Protein AF-A0A528N1R5-F1 (afdb_monomer_lite)

Secondary structure (DSSP, 8-state):
----------SSSSEE------HHHHTSTT------HHHHHHTT------SSPPBPTTSPBP------SS-SSEE-STT-

Radius of gyration: 16.54 Å; chains: 1; bounding box: 36×32×47 Å

Structure (mmCIF, N/CA/C/O backbone):
data_AF-A0A528N1R5-F1
#
_entry.id   AF-A0A528N1R5-F1
#
loop_
_atom_site.group_PDB
_atom_site.id
_atom_site.type_symbol
_atom_site.label_atom_id
_atom_site.label_alt_id
_atom_site.label_comp_id
_atom_site.label_asym_id
_atom_site.label_entity_id
_atom_site.label_seq_id
_atom_site.pdbx_PDB_ins_code
_atom_site.Cartn_x
_atom_site.Cartn_y
_atom_site.Cartn_z
_atom_site.occupancy
_atom_site.B_iso_or_equiv
_atom_site.auth_seq_id
_atom_site.auth_comp_id
_atom_site.auth_asym_id
_atom_site.auth_atom_id
_atom_site.pdbx_PDB_model_num
ATOM 1 N N . GLY A 1 1 ? -12.522 19.492 11.004 1.00 90.75 1 GLY A N 1
ATOM 2 C CA . GLY A 1 1 ? -11.300 19.511 11.835 1.00 90.75 1 GLY A CA 1
ATOM 3 C C . GLY A 1 1 ? -10.225 18.642 11.209 1.00 90.75 1 GLY A C 1
ATOM 4 O O . GLY A 1 1 ? -10.574 17.767 10.421 1.00 90.75 1 GLY A O 1
ATOM 5 N N . MET A 1 2 ? -8.958 18.892 11.551 1.00 96.06 2 MET A N 1
ATOM 6 C CA . MET A 1 2 ? -7.788 18.138 11.075 1.00 96.06 2 MET A CA 1
ATOM 7 C C . MET A 1 2 ? -7.920 16.635 11.363 1.00 96.06 2 MET A C 1
ATOM 9 O O . MET A 1 2 ? -8.450 16.246 12.406 1.00 96.06 2 MET A O 1
ATOM 13 N N . LYS A 1 3 ? -7.458 15.798 10.430 1.00 97.19 3 LYS A N 1
ATOM 14 C CA . LYS A 1 3 ? -7.413 14.335 10.559 1.00 97.19 3 LYS A CA 1
ATOM 15 C C . LYS A 1 3 ? -5.960 13.868 10.592 1.00 97.19 3 LYS A C 1
ATOM 17 O O . LYS A 1 3 ? -5.082 14.566 10.097 1.00 97.19 3 LYS A O 1
ATOM 22 N N . HIS A 1 4 ? -5.737 12.690 11.157 1.00 97.19 4 HIS A N 1
ATOM 23 C CA . HIS A 1 4 ? -4.428 12.047 11.218 1.00 97.19 4 HIS A CA 1
ATOM 24 C C . HIS A 1 4 ? -4.467 10.753 10.406 1.00 97.19 4 HIS A C 1
ATOM 26 O O . HIS A 1 4 ? -5.516 10.113 10.322 1.00 97.19 4 HIS A O 1
ATOM 32 N N . ALA A 1 5 ? -3.330 10.372 9.828 1.00 96.75 5 ALA A N 1
ATOM 33 C CA . ALA A 1 5 ? -3.161 9.119 9.105 1.00 96.75 5 ALA A CA 1
ATOM 34 C C . ALA A 1 5 ? -1.959 8.356 9.668 1.00 96.75 5 ALA A C 1
ATOM 36 O O . ALA A 1 5 ? -0.981 8.961 10.109 1.00 96.75 5 ALA A O 1
ATOM 37 N N . ALA A 1 6 ? -2.039 7.031 9.629 1.00 96.81 6 ALA A N 1
ATOM 38 C CA . ALA A 1 6 ? -0.945 6.131 9.960 1.00 96.81 6 ALA A CA 1
ATOM 39 C C . ALA A 1 6 ? -0.729 5.171 8.787 1.00 96.81 6 ALA A C 1
ATOM 41 O O . ALA A 1 6 ? -1.693 4.717 8.173 1.00 96.81 6 ALA A O 1
ATOM 42 N N . PHE A 1 7 ? 0.533 4.869 8.485 1.00 96.31 7 PHE A N 1
ATOM 43 C CA . PHE A 1 7 ? 0.906 3.980 7.389 1.00 96.31 7 PHE A CA 1
ATOM 44 C C . PHE A 1 7 ? 1.353 2.634 7.945 1.00 96.31 7 PHE A C 1
ATOM 46 O O . PHE A 1 7 ? 2.279 2.570 8.755 1.00 96.31 7 PHE A O 1
ATOM 53 N N . VAL A 1 8 ? 0.710 1.564 7.484 1.00 96.50 8 VAL A N 1
ATOM 54 C CA . VAL A 1 8 ? 1.203 0.198 7.672 1.00 96.50 8 VAL A CA 1
ATOM 55 C C . VAL A 1 8 ? 2.153 -0.093 6.524 1.00 96.50 8 VAL A C 1
ATOM 57 O O . VAL A 1 8 ? 1.779 0.094 5.371 1.00 96.50 8 VAL A O 1
ATOM 60 N N . ARG A 1 9 ? 3.373 -0.519 6.852 1.00 96.81 9 ARG A N 1
ATOM 61 C CA . ARG A 1 9 ? 4.442 -0.722 5.877 1.00 96.81 9 ARG A CA 1
ATOM 62 C C . ARG A 1 9 ? 4.902 -2.168 5.823 1.00 96.81 9 ARG A C 1
ATOM 64 O O . ARG A 1 9 ? 4.834 -2.888 6.822 1.00 96.81 9 ARG A O 1
ATOM 71 N N . SER A 1 10 ? 5.414 -2.568 4.671 1.00 97.19 10 SER A N 1
ATOM 72 C CA . SER A 1 10 ? 5.988 -3.881 4.433 1.00 97.19 10 SER A CA 1
ATOM 73 C C . SER A 1 10 ? 7.190 -4.139 5.347 1.00 97.19 10 SER A C 1
ATOM 75 O O . SER A 1 10 ? 8.158 -3.372 5.320 1.00 97.19 10 SER A O 1
ATOM 77 N N . PRO A 1 11 ? 7.212 -5.254 6.094 1.00 97.50 11 PRO A N 1
ATOM 78 C CA . PRO A 1 11 ? 8.420 -5.725 6.766 1.00 97.50 11 PRO A CA 1
ATOM 79 C C . PRO A 1 11 ? 9.333 -6.534 5.8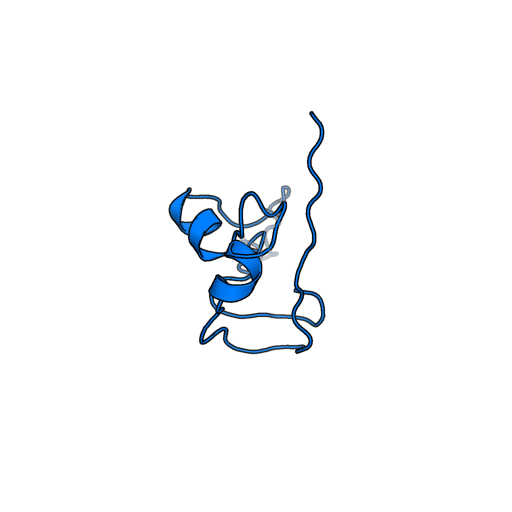28 1.00 97.50 11 PRO A C 1
ATOM 81 O O . PRO A 1 11 ? 10.420 -6.946 6.226 1.00 97.50 11 PRO A O 1
ATOM 84 N N . HIS A 1 12 ? 8.899 -6.805 4.594 1.00 98.00 12 HIS A N 1
ATOM 85 C CA . HIS A 1 12 ? 9.600 -7.661 3.643 1.00 98.00 12 HIS A CA 1
ATOM 86 C C . HIS A 1 12 ? 10.260 -6.841 2.541 1.00 98.00 12 HIS A C 1
ATOM 88 O O . HIS A 1 12 ? 9.650 -5.933 1.986 1.00 98.00 12 HIS A O 1
ATOM 94 N N . ALA A 1 13 ? 11.482 -7.224 2.166 1.00 97.56 13 ALA A N 1
ATOM 95 C CA . ALA A 1 13 ? 12.199 -6.583 1.069 1.00 97.56 13 ALA A CA 1
ATOM 96 C C . ALA A 1 13 ? 11.543 -6.833 -0.296 1.00 97.56 13 ALA A C 1
ATOM 98 O O . ALA A 1 13 ? 11.650 -5.995 -1.176 1.00 97.56 13 ALA A O 1
ATOM 99 N N . HIS A 1 14 ? 10.876 -7.973 -0.492 1.00 97.56 14 HIS A N 1
ATOM 100 C CA . HIS A 1 14 ? 10.137 -8.262 -1.717 1.00 97.56 14 HIS A CA 1
ATOM 101 C C . HIS A 1 14 ? 9.133 -9.392 -1.467 1.00 97.56 14 HIS A C 1
ATOM 103 O O . HIS A 1 14 ? 9.531 -10.482 -1.053 1.00 97.56 14 HIS A O 1
ATOM 109 N N . ALA A 1 15 ? 7.842 -9.158 -1.706 1.00 97.56 15 ALA A N 1
ATOM 110 C CA . ALA A 1 15 ? 6.792 -10.154 -1.474 1.00 97.56 15 ALA A CA 1
ATOM 111 C C . ALA A 1 15 ? 5.516 -9.842 -2.267 1.00 97.56 15 ALA A C 1
ATOM 113 O O . ALA A 1 15 ? 5.242 -8.694 -2.605 1.00 97.56 15 ALA A O 1
ATOM 114 N N . GLU A 1 16 ? 4.709 -10.864 -2.543 1.00 97.62 16 GLU A N 1
ATOM 115 C CA . GLU A 1 16 ? 3.371 -10.684 -3.115 1.00 97.62 16 GLU A CA 1
ATOM 116 C C . GLU A 1 16 ? 2.338 -10.419 -2.019 1.00 97.62 16 GLU A C 1
ATOM 118 O O . GLU A 1 16 ? 2.312 -11.103 -0.990 1.00 97.62 16 GLU A O 1
ATOM 123 N N . ILE A 1 17 ? 1.454 -9.450 -2.256 1.00 95.81 17 ILE A N 1
ATOM 124 C CA . ILE A 1 17 ? 0.354 -9.122 -1.352 1.00 95.81 17 ILE A CA 1
ATOM 125 C C . ILE A 1 17 ? -0.814 -10.049 -1.680 1.00 95.81 17 ILE A C 1
ATOM 127 O O . ILE A 1 17 ? -1.582 -9.813 -2.609 1.00 95.81 17 ILE A O 1
ATOM 131 N N . LYS A 1 18 ? -0.961 -11.121 -0.898 1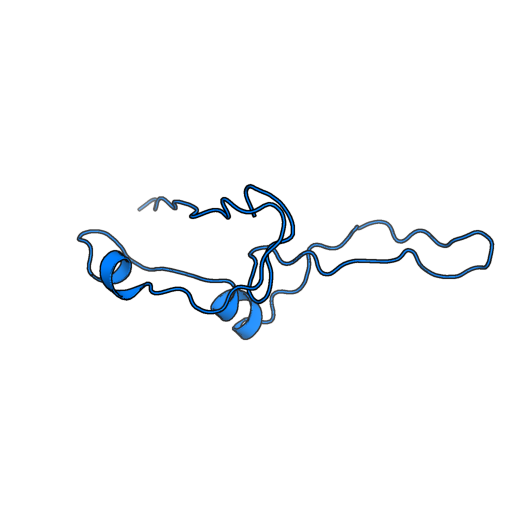.00 96.19 18 LYS A N 1
ATOM 132 C CA . LYS A 1 18 ? -2.081 -12.060 -1.069 1.00 96.19 18 LYS A CA 1
ATOM 133 C C . LYS A 1 18 ? -3.392 -11.506 -0.523 1.00 96.19 18 LYS A C 1
ATOM 135 O O . LYS A 1 18 ? -4.441 -11.691 -1.131 1.00 96.19 18 LYS A O 1
ATOM 140 N N . ASN A 1 19 ? -3.340 -10.862 0.641 1.00 94.62 19 ASN A N 1
ATOM 141 C CA . ASN A 1 19 ? -4.513 -10.301 1.295 1.00 94.62 19 ASN A CA 1
ATOM 142 C C . ASN A 1 19 ? -4.122 -9.200 2.290 1.00 94.62 19 ASN A C 1
ATOM 144 O O . ASN A 1 19 ? -3.048 -9.264 2.887 1.00 94.62 19 ASN A O 1
ATOM 148 N N . ILE A 1 20 ? -5.026 -8.243 2.500 1.00 95.88 20 ILE A N 1
ATOM 149 C CA . ILE A 1 20 ? -4.965 -7.242 3.569 1.00 95.88 20 ILE A CA 1
ATOM 150 C C . ILE A 1 20 ? -6.329 -7.266 4.261 1.00 95.88 20 ILE A C 1
ATOM 152 O O . ILE A 1 20 ? -7.331 -6.888 3.658 1.00 95.88 20 ILE A O 1
ATOM 156 N N . ASP A 1 21 ? -6.369 -7.732 5.509 1.00 95.94 21 ASP A N 1
ATOM 157 C CA . ASP A 1 21 ? -7.579 -7.690 6.332 1.00 95.94 21 ASP A CA 1
ATOM 158 C C . ASP A 1 21 ? -7.626 -6.379 7.122 1.00 95.94 21 ASP A C 1
ATOM 160 O O . ASP A 1 21 ? -6.769 -6.104 7.964 1.00 95.94 21 ASP A O 1
ATOM 164 N N . VAL A 1 22 ? -8.641 -5.569 6.832 1.00 96.88 22 VAL A N 1
ATOM 165 C CA . VAL A 1 22 ? -8.847 -4.242 7.422 1.00 96.88 22 VAL A CA 1
ATOM 166 C C . VAL A 1 22 ? -9.964 -4.215 8.467 1.00 96.88 22 VAL A C 1
ATOM 168 O O . VAL A 1 22 ? -10.150 -3.185 9.118 1.00 96.88 22 VAL A O 1
ATOM 171 N N . ALA A 1 23 ? -10.687 -5.322 8.672 1.00 97.56 23 ALA A N 1
ATOM 172 C CA . ALA A 1 23 ? -11.935 -5.340 9.438 1.00 97.56 23 ALA A CA 1
ATOM 173 C C . ALA A 1 23 ? -11.748 -4.846 10.879 1.00 97.56 23 ALA A C 1
ATOM 175 O O . ALA A 1 23 ? -12.520 -4.026 11.376 1.00 97.56 23 ALA A O 1
ATOM 176 N N . LYS A 1 24 ? -10.674 -5.292 11.543 1.00 97.88 24 LYS A N 1
ATOM 177 C CA . LYS A 1 24 ? -10.363 -4.866 12.916 1.00 97.88 24 LYS A CA 1
ATOM 178 C C . LYS A 1 24 ? -10.072 -3.372 13.005 1.00 97.88 24 LYS A C 1
ATOM 180 O O . LYS A 1 24 ? -10.589 -2.722 13.902 1.00 97.88 24 LYS A O 1
ATOM 185 N N . ALA A 1 25 ? -9.270 -2.838 12.083 1.00 97.44 25 ALA A N 1
ATOM 186 C CA . ALA A 1 25 ? -8.901 -1.425 12.080 1.00 97.44 25 ALA A CA 1
ATOM 187 C C . ALA A 1 25 ? -10.116 -0.532 11.794 1.00 97.44 25 ALA A C 1
ATOM 189 O O . ALA A 1 25 ? -10.314 0.467 12.478 1.00 97.44 25 ALA A O 1
ATOM 190 N N . GLN A 1 26 ? -10.970 -0.923 10.846 1.00 97.38 26 GLN A N 1
ATOM 191 C CA . GLN A 1 26 ? -12.205 -0.198 10.530 1.00 97.38 26 GLN A CA 1
ATOM 192 C C . GLN A 1 26 ? -13.184 -0.140 11.710 1.00 97.38 26 GLN A C 1
ATOM 194 O O . GLN A 1 26 ? -13.892 0.850 11.862 1.00 97.38 26 GLN A O 1
ATOM 199 N N . ALA A 1 27 ? -13.212 -1.172 12.557 1.00 98.06 27 ALA A N 1
ATOM 200 C CA . ALA A 1 27 ? -14.075 -1.222 13.735 1.00 98.06 27 ALA A CA 1
ATOM 201 C C . ALA A 1 27 ? -13.538 -0.427 14.945 1.00 98.06 27 ALA A C 1
ATOM 203 O O . ALA A 1 27 ? -14.231 -0.321 15.959 1.00 98.06 27 ALA A O 1
ATOM 204 N N . MET A 1 28 ? -12.313 0.111 14.890 1.00 98.25 28 MET A N 1
ATOM 205 C CA . MET A 1 28 ? -11.732 0.835 16.024 1.00 98.25 28 MET A CA 1
ATOM 206 C C . MET A 1 28 ? -12.386 2.215 16.222 1.00 98.25 28 MET A C 1
ATOM 208 O O . MET A 1 28 ? -12.577 2.955 15.254 1.00 98.25 28 MET A O 1
ATOM 212 N N . PRO A 1 29 ? -12.661 2.629 17.475 1.00 98.00 29 PRO A N 1
ATOM 213 C CA . PRO A 1 29 ? -13.174 3.965 17.761 1.00 98.00 29 PRO A CA 1
ATOM 214 C C . PRO A 1 29 ? -12.274 5.069 17.194 1.00 98.00 29 PRO A C 1
ATOM 216 O O . PRO A 1 29 ? -11.062 5.072 17.402 1.00 98.00 29 PRO A O 1
ATOM 219 N N . GLY A 1 30 ? -12.876 6.030 16.493 1.00 97.06 30 GLY A N 1
ATOM 220 C CA . GLY A 1 30 ? -12.170 7.177 15.914 1.00 97.06 30 GLY A CA 1
ATOM 221 C C . GLY A 1 30 ? -11.535 6.926 14.543 1.00 97.06 30 GLY A C 1
ATOM 222 O O . GLY A 1 30 ? -11.114 7.892 13.901 1.00 97.06 30 GLY A O 1
ATOM 223 N N . VAL A 1 31 ? -11.513 5.682 14.052 1.00 98.00 31 VAL A N 1
ATOM 224 C CA . VAL A 1 31 ? -11.132 5.394 12.665 1.00 98.00 31 VAL A CA 1
ATOM 225 C C . VAL A 1 31 ? -12.274 5.806 11.743 1.00 98.00 31 VAL A C 1
ATOM 227 O O . VAL A 1 31 ? -13.416 5.396 11.910 1.00 98.00 31 VAL A O 1
ATOM 230 N N . ILE A 1 32 ? -11.954 6.650 10.763 1.00 96.94 32 ILE A N 1
ATOM 231 C CA . ILE A 1 32 ? -12.920 7.161 9.776 1.00 96.94 32 ILE A CA 1
ATOM 232 C C . ILE A 1 32 ? -12.751 6.524 8.393 1.00 96.94 32 ILE A C 1
ATOM 234 O O . ILE A 1 32 ? -13.537 6.794 7.493 1.00 96.94 32 ILE A O 1
ATOM 238 N N . GLY A 1 33 ? -11.711 5.709 8.215 1.00 96.56 33 GLY A N 1
ATOM 239 C CA . GLY A 1 33 ? -11.407 5.027 6.967 1.00 96.56 33 GLY A CA 1
ATOM 240 C C . GLY A 1 33 ? -10.115 4.224 7.067 1.00 96.56 33 GLY A C 1
ATOM 241 O O . GLY A 1 33 ? -9.206 4.581 7.817 1.00 96.56 33 GLY A O 1
ATOM 242 N N . VAL A 1 34 ? -10.047 3.142 6.295 1.00 96.88 34 VAL A N 1
ATOM 243 C CA . VAL A 1 34 ? -8.831 2.359 6.059 1.00 96.88 34 VAL A CA 1
ATOM 244 C C . VAL A 1 34 ? -8.732 2.182 4.553 1.00 96.88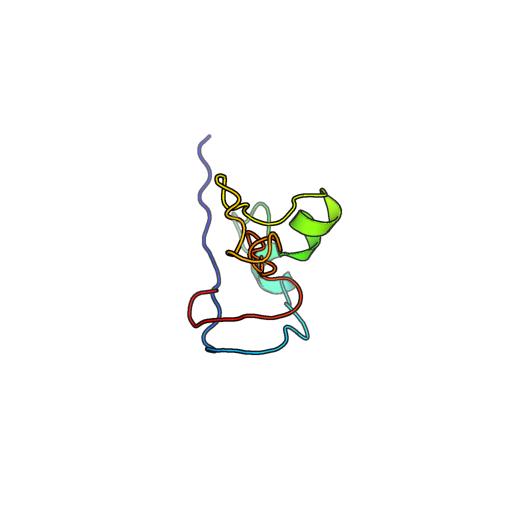 34 VAL A C 1
ATOM 246 O O . VAL A 1 34 ? -9.649 1.634 3.947 1.00 96.88 34 VAL A O 1
ATOM 249 N N . LEU A 1 35 ? -7.658 2.702 3.967 1.00 95.38 35 LEU A N 1
ATOM 250 C CA . LEU A 1 35 ? -7.427 2.713 2.526 1.00 95.38 35 LEU A CA 1
ATOM 251 C C . LEU A 1 35 ? -6.260 1.784 2.194 1.00 95.38 35 LEU A C 1
ATOM 253 O O . LEU A 1 35 ? -5.290 1.698 2.949 1.00 95.38 35 LEU A O 1
ATOM 257 N N . THR A 1 36 ? -6.350 1.106 1.060 1.00 95.25 36 THR A N 1
ATOM 258 C CA . THR A 1 36 ? -5.332 0.206 0.522 1.00 95.25 36 THR A CA 1
ATOM 259 C C . THR A 1 36 ? -4.957 0.626 -0.900 1.00 95.25 36 THR A C 1
ATOM 261 O O . THR A 1 36 ? -5.530 1.549 -1.484 1.00 95.25 36 THR A O 1
ATOM 264 N N . GLY A 1 37 ? -3.983 -0.061 -1.503 1.00 92.44 37 GLY A N 1
ATOM 265 C CA . GLY A 1 37 ? -3.629 0.177 -2.902 1.00 92.44 37 GLY A CA 1
ATOM 266 C C . GLY A 1 37 ? -4.770 -0.133 -3.887 1.00 92.44 37 GLY A C 1
ATOM 267 O O . GLY A 1 37 ? -4.728 0.319 -5.031 1.00 92.44 37 GLY A O 1
ATOM 268 N N . LYS A 1 38 ? -5.808 -0.875 -3.465 1.00 91.69 38 LYS A N 1
ATOM 269 C CA . LYS A 1 38 ? -6.977 -1.174 -4.306 1.00 91.69 38 LYS A CA 1
ATOM 270 C C . LYS A 1 38 ? -7.823 0.067 -4.569 1.00 91.69 38 LYS A C 1
ATOM 272 O O . LYS A 1 38 ? -8.230 0.261 -5.710 1.00 91.69 38 LYS A O 1
ATOM 277 N N . GLU A 1 39 ? -8.047 0.901 -3.555 1.00 92.88 39 GLU A N 1
ATOM 278 C CA . GLU A 1 39 ? -8.809 2.146 -3.685 1.00 92.88 39 GLU A CA 1
ATOM 279 C C . GLU A 1 39 ? -8.090 3.121 -4.627 1.00 92.88 39 GLU A C 1
ATOM 281 O O . GLU A 1 39 ? -8.694 3.591 -5.583 1.00 92.88 39 GLU A O 1
ATOM 286 N N . LEU A 1 40 ? -6.771 3.307 -4.468 1.00 90.44 40 LEU A N 1
ATOM 287 C CA . LEU A 1 40 ? -5.968 4.134 -5.387 1.00 90.44 40 LEU A CA 1
ATOM 288 C C . LEU A 1 40 ? -6.090 3.676 -6.846 1.00 90.44 40 LEU A C 1
ATOM 290 O O . LEU A 1 40 ? -6.240 4.494 -7.754 1.00 90.44 40 LEU A O 1
ATOM 294 N N . LYS A 1 41 ? -6.039 2.359 -7.076 1.00 88.88 41 LYS A N 1
ATOM 295 C CA . LYS A 1 41 ? -6.184 1.787 -8.417 1.00 88.88 41 LYS A CA 1
ATOM 296 C C . LYS A 1 41 ? -7.595 1.990 -8.975 1.00 88.88 41 LYS A C 1
ATOM 298 O O . LYS A 1 41 ? -7.727 2.275 -10.163 1.00 88.88 41 LYS A O 1
ATOM 303 N N . ALA A 1 42 ? -8.626 1.828 -8.147 1.00 92.56 42 ALA A N 1
ATOM 304 C CA . ALA A 1 42 ? -10.017 2.048 -8.537 1.00 92.56 42 ALA A CA 1
ATOM 305 C C . ALA A 1 42 ? -10.283 3.518 -8.905 1.00 92.56 42 ALA A C 1
ATOM 307 O O . ALA A 1 42 ? -10.986 3.777 -9.879 1.00 92.56 42 ALA A O 1
ATOM 308 N N . ASP A 1 43 ? -9.638 4.452 -8.204 1.00 94.06 43 ASP A N 1
ATOM 309 C CA . ASP A 1 43 ? -9.707 5.894 -8.467 1.00 94.06 43 ASP A CA 1
ATOM 310 C C . ASP A 1 43 ? -8.876 6.332 -9.692 1.00 94.06 43 ASP A C 1
ATOM 312 O O . ASP A 1 43 ? -8.845 7.511 -10.045 1.00 94.06 43 ASP A O 1
ATOM 316 N N . GLY A 1 44 ? -8.185 5.400 -10.360 1.00 91.31 44 GLY A N 1
ATOM 317 C CA . GLY A 1 44 ? -7.365 5.684 -11.539 1.00 91.31 44 GLY A CA 1
ATOM 318 C C . GLY A 1 44 ? -6.061 6.423 -11.229 1.00 91.31 44 GLY A C 1
ATOM 319 O O . GLY A 1 44 ? -5.443 6.988 -12.135 1.00 91.31 44 GLY A O 1
ATOM 320 N N . ILE A 1 45 ? -5.618 6.423 -9.969 1.00 90.50 45 ILE A N 1
ATOM 321 C CA . ILE A 1 45 ? -4.366 7.064 -9.566 1.00 90.50 45 ILE A CA 1
ATOM 322 C C . ILE A 1 45 ? -3.196 6.195 -10.037 1.00 90.50 45 ILE A C 1
ATOM 324 O O . ILE A 1 45 ? -3.013 5.055 -9.608 1.00 90.50 45 ILE A O 1
ATOM 328 N N . GLY A 1 46 ? -2.422 6.744 -10.973 1.00 85.62 46 GLY A N 1
ATOM 329 C CA . GLY A 1 46 ? -1.309 6.061 -11.624 1.00 85.62 46 GLY A CA 1
ATOM 330 C C . GLY A 1 46 ? -0.022 6.013 -10.796 1.00 85.62 46 GLY A C 1
ATOM 331 O O . GLY A 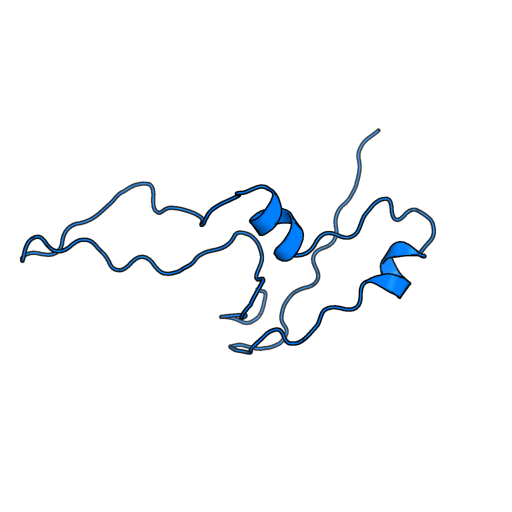1 46 ? 0.024 6.351 -9.615 1.00 85.62 46 GLY A O 1
ATOM 332 N N . ASN A 1 47 ? 1.057 5.592 -11.454 1.00 87.31 47 ASN A N 1
ATOM 333 C CA . ASN A 1 47 ? 2.385 5.554 -10.849 1.00 87.31 47 ASN A CA 1
ATOM 334 C C . ASN A 1 47 ? 2.963 6.960 -10.655 1.00 87.31 47 ASN A C 1
ATOM 336 O O . ASN A 1 47 ? 2.691 7.877 -11.433 1.00 87.31 47 ASN A O 1
ATOM 340 N N . LEU A 1 48 ? 3.844 7.087 -9.668 1.00 87.12 48 LEU A N 1
ATOM 341 C CA . LEU A 1 48 ? 4.714 8.238 -9.512 1.00 87.12 48 LEU A CA 1
ATOM 342 C C . LEU A 1 48 ? 5.660 8.306 -10.718 1.00 87.12 48 LEU A C 1
ATOM 344 O O . LEU A 1 48 ? 6.504 7.431 -10.923 1.00 87.12 48 LEU A O 1
ATOM 348 N N . ILE A 1 49 ? 5.477 9.326 -11.553 1.00 84.56 49 ILE A N 1
ATOM 349 C CA . ILE A 1 49 ? 6.282 9.514 -12.758 1.00 84.56 49 ILE A CA 1
ATOM 350 C C . ILE A 1 49 ? 7.637 10.132 -12.413 1.00 84.56 49 ILE A C 1
ATOM 352 O O . ILE A 1 49 ? 7.746 10.988 -11.535 1.00 84.56 49 ILE A O 1
ATOM 356 N N . CYS A 1 50 ? 8.668 9.761 -13.168 1.00 79.19 50 CYS A N 1
ATOM 357 C CA . CYS A 1 50 ? 9.842 10.615 -13.279 1.00 79.19 50 CYS A CA 1
ATOM 358 C C . CYS A 1 50 ? 9.477 11.761 -14.230 1.00 79.19 50 CYS A C 1
ATOM 360 O O . CYS A 1 50 ? 9.214 11.518 -15.407 1.00 79.19 50 CYS A O 1
ATOM 362 N N . GLY A 1 51 ? 9.437 13.000 -13.734 1.00 83.06 51 GLY A N 1
ATOM 363 C CA . GLY A 1 51 ? 9.058 14.168 -14.542 1.00 83.06 51 GLY A CA 1
ATOM 364 C C . GLY A 1 51 ? 10.008 14.465 -15.710 1.00 83.06 51 GLY A C 1
ATOM 365 O O . GLY A 1 51 ? 9.669 15.257 -16.584 1.00 83.06 51 GLY A O 1
ATOM 366 N N . TRP A 1 52 ? 11.178 13.818 -15.751 1.00 84.81 52 TRP A N 1
ATOM 367 C CA . TRP A 1 52 ? 12.143 13.932 -16.837 1.00 84.81 52 TRP A CA 1
ATOM 368 C C . TRP A 1 52 ? 12.382 12.569 -17.491 1.00 84.81 52 TRP A C 1
ATOM 370 O O . TRP A 1 52 ? 13.068 11.704 -16.948 1.00 84.81 52 TRP A O 1
ATOM 380 N N . MET A 1 53 ? 11.819 12.384 -18.684 1.00 84.69 53 MET A N 1
ATOM 381 C CA . MET A 1 53 ? 12.043 11.185 -19.487 1.00 84.69 53 MET A CA 1
ATOM 382 C C . MET A 1 53 ? 13.398 11.266 -20.194 1.00 84.69 53 MET A C 1
ATOM 384 O O . MET A 1 53 ? 13.624 12.142 -21.030 1.00 84.69 53 MET A O 1
ATOM 388 N N . ILE A 1 54 ? 14.291 10.334 -19.867 1.00 89.88 54 ILE A N 1
ATOM 389 C CA . ILE A 1 54 ? 15.603 10.206 -20.504 1.00 89.88 54 ILE A CA 1
ATOM 390 C C . ILE A 1 54 ? 15.532 9.112 -21.569 1.00 89.88 54 ILE A C 1
ATOM 392 O O . ILE A 1 54 ? 14.968 8.041 -21.330 1.00 89.88 54 ILE A O 1
ATOM 396 N N . HIS A 1 55 ? 16.129 9.382 -22.727 1.00 93.12 55 HIS A N 1
ATOM 397 C CA . HIS A 1 55 ? 16.351 8.384 -23.766 1.00 93.12 55 HIS A CA 1
ATOM 398 C C . HIS A 1 55 ? 17.789 7.867 -23.690 1.00 93.12 55 HIS A C 1
ATOM 400 O O . HIS A 1 55 ? 18.735 8.628 -23.471 1.00 93.12 55 HIS A O 1
ATOM 406 N N . SER A 1 56 ? 17.943 6.561 -23.867 1.00 93.00 56 SER A N 1
ATOM 407 C CA . SER A 1 56 ? 19.231 5.899 -24.048 1.00 93.00 56 SER A CA 1
ATOM 408 C C . SER A 1 56 ? 19.895 6.358 -25.354 1.00 93.00 56 SER A C 1
ATOM 410 O O . SER A 1 56 ? 19.257 6.956 -26.220 1.00 93.00 56 SER A O 1
ATOM 412 N N . LYS A 1 57 ? 21.188 6.055 -25.537 1.00 95.25 57 LYS A N 1
ATOM 413 C CA . LYS A 1 57 ? 21.929 6.423 -26.765 1.00 95.25 57 LYS A CA 1
ATOM 414 C C . LYS A 1 57 ? 21.336 5.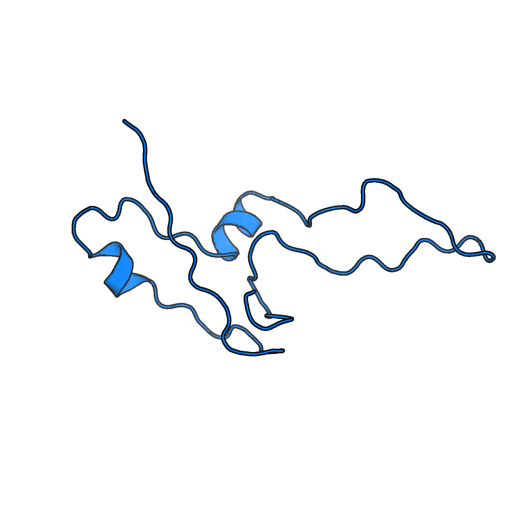823 -28.044 1.00 95.25 57 LYS A C 1
ATOM 416 O O . LYS A 1 57 ? 21.526 6.381 -29.116 1.00 95.25 57 LYS A O 1
ATOM 421 N N . ASP A 1 58 ? 20.645 4.696 -27.922 1.00 96.06 58 ASP A N 1
ATOM 422 C CA . ASP A 1 58 ? 19.932 4.023 -29.011 1.00 96.06 58 ASP A CA 1
ATOM 423 C C . ASP A 1 58 ? 18.529 4.608 -29.270 1.00 96.06 58 ASP A C 1
ATOM 425 O O . ASP A 1 58 ? 17.796 4.103 -30.116 1.00 96.06 58 ASP A O 1
ATOM 429 N N . GLY A 1 59 ? 18.142 5.661 -28.544 1.00 94.56 59 GLY A N 1
ATOM 430 C CA . GLY A 1 59 ? 16.831 6.295 -28.638 1.00 94.56 59 GLY A CA 1
ATOM 431 C C . GLY A 1 59 ? 15.718 5.576 -27.873 1.00 94.56 59 GLY A C 1
ATOM 432 O O . GLY A 1 59 ? 14.594 6.070 -27.870 1.00 94.56 59 GLY A O 1
ATOM 433 N N . SER A 1 60 ? 15.980 4.451 -27.200 1.00 95.25 60 SER A N 1
ATOM 434 C CA . SER A 1 60 ? 14.967 3.785 -26.371 1.00 95.25 60 SER A CA 1
ATOM 435 C C . SER A 1 60 ? 14.651 4.593 -25.099 1.00 95.25 60 SER A C 1
ATOM 437 O O . SER A 1 60 ? 15.555 5.205 -24.519 1.00 95.25 60 SER A O 1
ATOM 439 N N . PRO A 1 61 ? 13.390 4.624 -24.627 1.00 90.88 61 PRO A N 1
ATOM 440 C CA . PRO A 1 61 ? 13.044 5.321 -23.393 1.00 90.88 61 PRO A CA 1
ATOM 441 C C . PRO A 1 61 ? 13.630 4.605 -22.170 1.00 90.88 61 PRO A C 1
ATOM 443 O O . PRO A 1 61 ? 13.813 3.384 -22.163 1.00 90.88 61 PRO A O 1
ATOM 446 N N . MET A 1 62 ? 13.870 5.355 -21.092 1.00 90.81 62 MET A N 1
ATOM 447 C CA . MET A 1 62 ? 14.226 4.769 -19.800 1.00 90.81 62 MET A CA 1
ATOM 448 C C . MET A 1 62 ? 13.199 3.721 -19.346 1.00 90.81 62 MET A C 1
ATOM 450 O O . MET A 1 62 ? 11.989 3.873 -19.526 1.00 90.81 62 MET A O 1
ATOM 454 N N . LYS A 1 63 ? 13.680 2.664 -18.684 1.00 87.38 63 LYS A N 1
ATOM 455 C CA . LYS A 1 63 ? 12.812 1.646 -18.086 1.00 87.38 63 LYS A CA 1
ATOM 456 C C . LYS A 1 63 ? 12.128 2.215 -16.845 1.00 87.38 63 LYS A C 1
ATOM 458 O O . LYS A 1 63 ? 12.731 2.280 -15.776 1.00 87.38 63 LYS A O 1
ATOM 463 N N . MET A 1 64 ? 10.866 2.610 -16.982 1.00 84.06 64 MET A N 1
ATOM 464 C CA . MET A 1 64 ? 10.036 2.973 -15.835 1.00 84.06 64 MET A CA 1
ATOM 465 C C . MET A 1 64 ? 9.407 1.730 -15.211 1.00 84.06 64 MET A C 1
ATOM 467 O O . MET A 1 64 ? 8.647 1.009 -15.852 1.00 84.06 64 MET A O 1
ATOM 471 N N . GLY A 1 65 ? 9.729 1.499 -13.939 1.00 81.50 65 GLY A N 1
ATOM 472 C CA . GLY A 1 65 ? 9.019 0.536 -13.108 1.00 81.50 65 GLY A CA 1
ATOM 473 C C . GLY A 1 65 ? 7.627 1.036 -12.714 1.00 81.50 65 GLY A C 1
ATOM 474 O O . GLY A 1 65 ? 7.316 2.223 -12.817 1.00 81.50 65 GLY A O 1
ATOM 475 N N . ALA A 1 66 ? 6.793 0.117 -12.232 1.00 83.75 66 ALA A N 1
ATOM 476 C CA . ALA A 1 66 ? 5.565 0.485 -11.543 1.00 83.75 66 ALA A CA 1
ATOM 477 C C . ALA A 1 66 ? 5.912 1.031 -10.148 1.00 83.75 66 ALA A C 1
ATOM 479 O O . ALA A 1 66 ? 6.345 0.274 -9.280 1.00 83.75 66 ALA A O 1
ATOM 480 N N . TRP A 1 67 ? 5.732 2.339 -9.965 1.00 87.56 67 TRP A N 1
ATOM 481 C CA . TRP A 1 67 ? 5.951 3.064 -8.711 1.00 87.56 67 TRP A CA 1
ATOM 482 C C . TRP A 1 67 ? 4.618 3.573 -8.172 1.00 87.56 67 TRP A C 1
ATOM 484 O O . TRP A 1 67 ? 4.329 4.766 -8.211 1.00 87.56 67 TRP A O 1
ATOM 494 N N . SER A 1 68 ? 3.746 2.660 -7.758 1.00 89.69 68 SER A N 1
ATOM 495 C CA . SER A 1 68 ? 2.445 3.042 -7.210 1.00 89.69 68 SER A CA 1
ATOM 496 C C . SER A 1 68 ? 2.627 3.775 -5.870 1.00 89.69 68 SER A C 1
ATOM 498 O O . SER A 1 68 ? 3.492 3.371 -5.095 1.00 89.69 68 SER A O 1
ATOM 500 N N . PRO A 1 69 ? 1.827 4.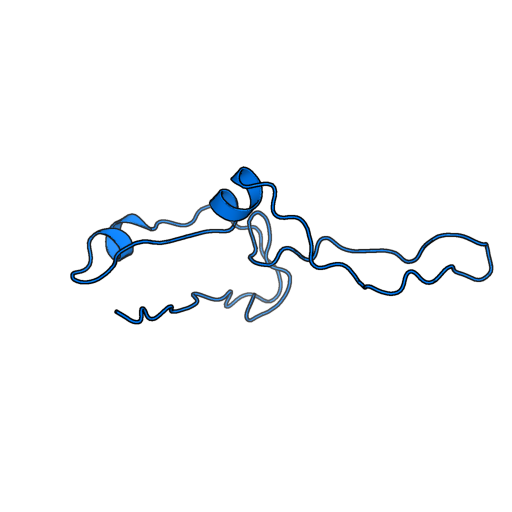816 -5.560 1.00 91.06 69 PRO A N 1
ATOM 501 C CA . PRO A 1 69 ? 1.923 5.532 -4.280 1.00 91.06 69 PRO A CA 1
ATOM 502 C C . PRO A 1 69 ? 1.699 4.650 -3.043 1.00 91.06 69 PRO A C 1
ATOM 504 O O . PRO A 1 69 ? 2.138 4.998 -1.952 1.00 91.06 69 PRO A O 1
ATOM 507 N N . LEU A 1 70 ? 1.001 3.525 -3.219 1.00 94.06 70 LEU A N 1
ATOM 508 C CA . LEU A 1 70 ? 0.852 2.461 -2.236 1.00 94.06 70 LEU A CA 1
ATOM 509 C C . LEU A 1 70 ? 0.866 1.118 -2.971 1.00 94.06 70 LEU A C 1
ATOM 511 O O . LEU A 1 70 ? 0.253 0.986 -4.038 1.00 94.06 70 LEU A O 1
ATOM 515 N N . ALA A 1 71 ? 1.538 0.118 -2.409 1.00 93.38 71 ALA A N 1
ATOM 516 C CA . ALA A 1 71 ? 1.585 -1.214 -2.998 1.00 93.38 71 ALA A CA 1
ATOM 517 C C . ALA A 1 71 ? 0.187 -1.872 -3.022 1.00 93.38 71 ALA A C 1
ATOM 519 O O . ALA A 1 71 ? -0.555 -1.827 -2.038 1.00 93.38 71 ALA A O 1
ATOM 520 N N . PHE A 1 72 ? -0.181 -2.502 -4.145 1.00 91.88 72 PHE A N 1
ATOM 521 C CA . PHE A 1 72 ? -1.477 -3.189 -4.297 1.00 91.88 72 PHE A CA 1
ATOM 522 C C . PHE A 1 72 ? -1.358 -4.676 -4.664 1.00 91.88 72 PHE A C 1
ATOM 524 O O . PHE A 1 72 ? -2.253 -5.449 -4.332 1.00 91.88 72 PHE A O 1
ATOM 531 N N . ASP A 1 73 ? -0.280 -5.085 -5.339 1.00 93.12 73 ASP A N 1
ATOM 532 C CA . ASP A 1 73 ? -0.033 -6.466 -5.781 1.00 93.12 73 ASP A CA 1
ATOM 533 C C . ASP A 1 73 ? 1.247 -7.063 -5.184 1.00 93.12 73 ASP A C 1
ATOM 535 O O . ASP A 1 73 ? 1.310 -8.249 -4.851 1.00 93.12 73 ASP A O 1
ATOM 539 N N . ARG A 1 74 ? 2.284 -6.242 -5.046 1.00 94.44 74 ARG A N 1
ATOM 540 C CA . ARG A 1 74 ? 3.625 -6.659 -4.667 1.00 94.44 74 ARG A CA 1
ATOM 541 C C . ARG A 1 74 ? 4.364 -5.514 -3.999 1.00 94.44 74 ARG A C 1
ATOM 543 O O . ARG A 1 74 ? 4.353 -4.391 -4.502 1.00 94.44 74 ARG A O 1
ATOM 550 N N . VAL A 1 75 ? 5.063 -5.849 -2.924 1.00 95.50 75 VAL A N 1
ATOM 551 C CA . VAL A 1 75 ? 6.012 -4.961 -2.251 1.00 95.50 75 VAL A CA 1
ATOM 552 C C . VAL A 1 75 ? 7.414 -5.190 -2.807 1.00 95.50 75 VAL A C 1
ATOM 554 O O . VAL A 1 75 ? 7.770 -6.325 -3.146 1.00 95.50 75 VAL A O 1
ATOM 557 N N . ARG A 1 76 ? 8.203 -4.123 -2.934 1.00 94.81 76 ARG A N 1
ATOM 558 C CA . ARG A 1 76 ? 9.516 -4.126 -3.605 1.00 94.81 76 ARG A CA 1
ATOM 559 C C . ARG A 1 76 ? 10.677 -3.695 -2.704 1.00 94.81 76 ARG A C 1
ATOM 561 O O . ARG A 1 76 ? 11.818 -3.749 -3.159 1.00 94.81 76 ARG A O 1
ATOM 568 N N . TYR A 1 77 ? 10.404 -3.270 -1.469 1.00 95.12 77 TYR A N 1
ATOM 569 C CA . TYR A 1 77 ? 11.410 -2.952 -0.450 1.00 95.12 77 TYR A CA 1
ATOM 570 C C . TYR A 1 77 ? 10.808 -3.002 0.967 1.00 95.12 77 TYR A C 1
ATOM 572 O O . TYR A 1 77 ? 9.593 -3.020 1.152 1.00 95.12 77 TYR A O 1
ATOM 580 N N . VAL A 1 78 ? 11.668 -3.024 1.993 1.00 97.50 78 VAL A N 1
ATOM 581 C CA . VAL A 1 78 ? 11.227 -2.871 3.390 1.00 97.50 78 VAL A CA 1
ATOM 582 C C . VAL A 1 78 ? 10.792 -1.427 3.599 1.00 97.50 78 VAL A C 1
ATOM 584 O O . VAL A 1 78 ? 11.572 -0.509 3.354 1.00 97.50 78 VAL A O 1
ATOM 587 N N . GLY A 1 79 ? 9.575 -1.229 4.090 1.00 95.44 79 GLY A N 1
ATOM 588 C CA . GLY A 1 79 ? 8.991 0.096 4.264 1.00 95.44 79 GLY A CA 1
ATOM 589 C C . GLY A 1 79 ? 8.001 0.511 3.175 1.00 95.44 79 GLY A C 1
ATOM 590 O O . GLY A 1 79 ? 7.475 1.616 3.289 1.00 95.44 79 GLY A O 1
ATOM 591 N N . ASP A 1 80 ? 7.770 -0.337 2.166 1.00 91.38 80 ASP A N 1
ATOM 592 C CA . ASP A 1 80 ? 6.732 -0.137 1.134 1.00 91.38 80 ASP A CA 1
ATOM 593 C C . ASP A 1 80 ? 5.324 -0.007 1.732 1.00 91.38 80 ASP A C 1
ATOM 595 O O . ASP A 1 80 ? 5.094 -0.623 2.800 1.00 91.38 80 ASP A O 1
#

Sequence (80 aa):
GMKHAAFVRSPHAHAEIKNIDVAKAQAMPGVIGVLTGKELKADGIGNLICGWMIHSKDGSPMKMGAWSPLAFDRVRYVGD

pLDDT: mean 93.31, std 4.58, range [79.19, 98.25]

Foldseek 3Di:
DDDDDDDDWDQDQKDWPPDDDCPVVCPDPPDPDDDALVVCVVVVPFADDDPDWDADPVRHIDDDDGHRPHDDTMDNGTGD